Protein AF-A0A6B3C937-F1 (afdb_monomer_lite)

pLDDT: mean 86.95, std 11.33, range [49.84, 96.75]

Sequence (66 aa):
AEEVAQEAVDRFGLPEEPQLVRDALAGEDDAEDAQWLVVVEDPRERLDAGSLDDLAAEYEGWLEAP

Organism: NCBI:txid2706042

Structure (mmCIF, N/CA/C/O backbone):
data_AF-A0A6B3C937-F1
#
_entry.id   AF-A0A6B3C937-F1
#
loop_
_atom_site.group_PDB
_atom_site.id
_atom_site.type_symbol
_atom_site.label_atom_id
_atom_site.label_alt_id
_atom_site.label_comp_id
_atom_site.label_asym_id
_atom_site.label_entity_id
_atom_site.label_seq_id
_atom_site.pdbx_PDB_ins_code
_atom_site.Cartn_x
_atom_site.Cartn_y
_atom_site.Cartn_z
_atom_site.occupancy
_atom_site.B_iso_or_equiv
_atom_site.auth_seq_id
_atom_site.auth_c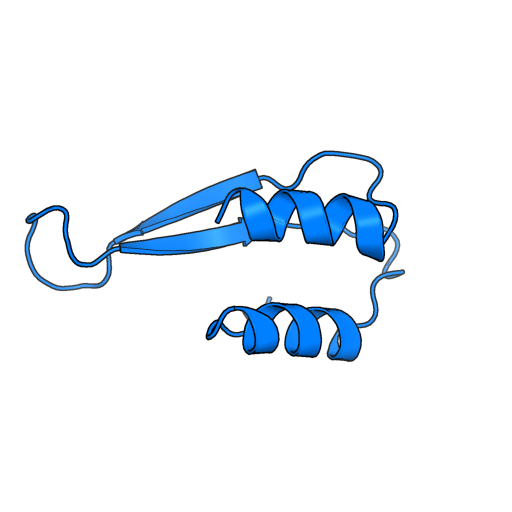omp_id
_atom_site.auth_asym_id
_atom_site.auth_atom_id
_atom_site.pdbx_PDB_model_num
ATOM 1 N N . ALA A 1 1 ? 4.642 6.550 -5.143 1.00 87.31 1 ALA A N 1
ATOM 2 C CA . ALA A 1 1 ? 5.065 5.571 -4.119 1.00 87.31 1 ALA A CA 1
ATOM 3 C C . ALA A 1 1 ? 4.942 6.156 -2.714 1.00 87.31 1 ALA A C 1
ATOM 5 O O . ALA A 1 1 ? 4.104 5.683 -1.967 1.00 87.31 1 ALA A O 1
ATOM 6 N N . GLU A 1 2 ? 5.689 7.211 -2.370 1.00 90.12 2 GLU A N 1
ATOM 7 C CA . GLU A 1 2 ? 5.609 7.850 -1.040 1.00 90.12 2 GLU A CA 1
ATOM 8 C C . GLU A 1 2 ? 4.203 8.369 -0.700 1.00 90.12 2 GLU A C 1
ATOM 10 O O . GLU A 1 2 ? 3.711 8.123 0.395 1.00 90.12 2 GLU A O 1
ATOM 15 N N . GLU A 1 3 ? 3.520 9.002 -1.658 1.00 92.88 3 GLU A N 1
ATOM 16 C CA . GLU A 1 3 ? 2.136 9.463 -1.463 1.00 92.88 3 GLU A CA 1
ATOM 17 C C . GLU A 1 3 ? 1.172 8.307 -1.141 1.00 92.88 3 GLU A C 1
ATOM 19 O O . GLU A 1 3 ? 0.376 8.409 -0.215 1.00 92.88 3 GLU A O 1
ATOM 24 N N . VAL A 1 4 ? 1.319 7.168 -1.830 1.00 94.12 4 VAL A N 1
ATOM 25 C CA . VAL A 1 4 ? 0.517 5.956 -1.585 1.00 94.12 4 VAL A CA 1
ATOM 26 C C . VAL A 1 4 ? 0.796 5.377 -0.199 1.00 94.12 4 VAL A C 1
ATOM 28 O O . VAL A 1 4 ? -0.128 4.954 0.487 1.00 94.12 4 VAL A O 1
ATOM 31 N N . ALA A 1 5 ? 2.062 5.366 0.233 1.00 93.94 5 ALA A N 1
ATOM 32 C CA . ALA A 1 5 ? 2.428 4.901 1.568 1.00 93.94 5 ALA A CA 1
ATOM 33 C C . ALA A 1 5 ? 1.801 5.775 2.662 1.00 93.94 5 ALA A C 1
ATOM 35 O O . ALA A 1 5 ? 1.270 5.242 3.635 1.00 93.94 5 ALA A O 1
ATOM 36 N N . GLN A 1 6 ? 1.807 7.097 2.481 1.00 93.81 6 GLN A N 1
ATOM 37 C CA . GLN A 1 6 ? 1.175 8.022 3.418 1.00 93.81 6 GLN A CA 1
ATOM 38 C C . GLN A 1 6 ? -0.350 7.850 3.442 1.00 93.81 6 GLN A C 1
ATOM 40 O O . GLN A 1 6 ? -0.927 7.690 4.516 1.00 93.81 6 GLN A O 1
ATOM 45 N N . GLU A 1 7 ? -0.998 7.790 2.276 1.00 94.56 7 GLU A N 1
ATOM 46 C CA . GLU A 1 7 ? -2.444 7.553 2.186 1.00 94.56 7 GLU A CA 1
ATOM 47 C C . GLU A 1 7 ? -2.826 6.202 2.811 1.00 94.56 7 GLU A C 1
ATOM 49 O O . GLU A 1 7 ? -3.830 6.114 3.510 1.00 94.56 7 GLU A O 1
ATOM 54 N N . ALA A 1 8 ? -2.009 5.154 2.656 1.00 93.31 8 ALA A N 1
ATOM 55 C CA . ALA A 1 8 ? -2.250 3.871 3.312 1.00 93.31 8 ALA A CA 1
ATOM 56 C C . ALA A 1 8 ? -2.216 3.984 4.850 1.00 93.31 8 ALA A C 1
ATOM 58 O O . ALA A 1 8 ? -3.072 3.408 5.527 1.00 93.31 8 ALA A O 1
ATOM 59 N N . VAL A 1 9 ? -1.275 4.748 5.419 1.00 93.44 9 VAL A N 1
ATOM 60 C CA . VAL A 1 9 ? -1.230 5.017 6.869 1.00 93.44 9 VAL A CA 1
ATOM 61 C C . VAL A 1 9 ? -2.485 5.759 7.319 1.00 93.44 9 VAL A C 1
ATOM 63 O O . VAL A 1 9 ? -3.129 5.334 8.281 1.00 93.44 9 VAL A O 1
ATOM 66 N N . ASP A 1 10 ? -2.853 6.829 6.616 1.00 93.31 10 ASP A N 1
ATOM 67 C CA . ASP A 1 10 ? -3.979 7.690 6.984 1.00 93.31 10 ASP A CA 1
ATOM 68 C C . ASP A 1 10 ? -5.332 6.976 6.835 1.00 93.31 10 ASP A C 1
ATOM 70 O O . ASP A 1 10 ? -6.196 7.080 7.711 1.00 93.31 10 ASP A O 1
ATOM 74 N N . ARG A 1 11 ? -5.510 6.203 5.759 1.00 94.06 11 ARG A N 1
ATOM 75 C CA . ARG A 1 11 ? -6.761 5.506 5.428 1.00 94.06 11 ARG A CA 1
ATOM 76 C C . ARG A 1 11 ? -6.976 4.256 6.279 1.00 94.06 11 ARG A C 1
ATOM 78 O O . ARG A 1 11 ? -8.106 3.995 6.695 1.00 94.06 11 ARG A O 1
ATOM 85 N N . PHE A 1 12 ? -5.918 3.496 6.570 1.00 92.12 12 PHE A N 1
ATOM 86 C CA . PHE A 1 12 ? -6.029 2.206 7.265 1.00 92.12 12 PHE A CA 1
ATOM 87 C C . PHE A 1 12 ? -5.562 2.221 8.724 1.00 92.12 12 PHE A C 1
ATOM 89 O O . PHE A 1 12 ? -5.741 1.230 9.440 1.00 92.12 12 PHE A O 1
ATOM 96 N N . GLY A 1 13 ? -4.994 3.332 9.199 1.00 91.44 13 GLY A N 1
ATOM 97 C CA . GLY A 1 13 ? -4.494 3.455 10.568 1.00 91.44 13 GLY A CA 1
ATOM 98 C C . GLY A 1 13 ? -3.403 2.428 10.863 1.00 91.44 13 GLY A C 1
ATOM 99 O O . GLY A 1 13 ? -3.483 1.701 11.864 1.00 91.44 13 GLY A O 1
ATOM 100 N N . LEU A 1 14 ? -2.436 2.319 9.949 1.00 89.31 14 LEU A N 1
ATOM 101 C CA . LEU A 1 14 ? -1.326 1.380 10.073 1.00 89.31 14 LEU A CA 1
ATOM 102 C C . LEU A 1 14 ? -0.475 1.725 11.304 1.00 89.31 14 LEU A C 1
ATOM 104 O O . LEU A 1 14 ? -0.279 2.902 11.612 1.00 89.31 14 LEU A O 1
ATOM 108 N N . PRO A 1 15 ? 0.009 0.714 12.047 1.00 85.69 15 PRO A N 1
ATOM 109 C CA . PRO A 1 15 ? 0.828 0.953 13.232 1.00 85.69 15 PRO A CA 1
ATOM 110 C C . PRO A 1 15 ? 2.223 1.490 12.885 1.00 85.69 15 PRO A C 1
ATOM 112 O O . PRO A 1 15 ? 2.858 2.108 13.738 1.00 85.69 15 PRO A O 1
ATOM 115 N N . GLU A 1 16 ? 2.689 1.227 11.664 1.00 86.06 16 GLU A N 1
ATOM 116 C CA . GLU A 1 16 ? 4.027 1.521 11.158 1.00 86.06 16 GLU A CA 1
ATOM 117 C C . GLU A 1 16 ? 3.925 2.020 9.710 1.00 86.06 16 GLU A C 1
ATOM 119 O O . GLU A 1 16 ? 2.9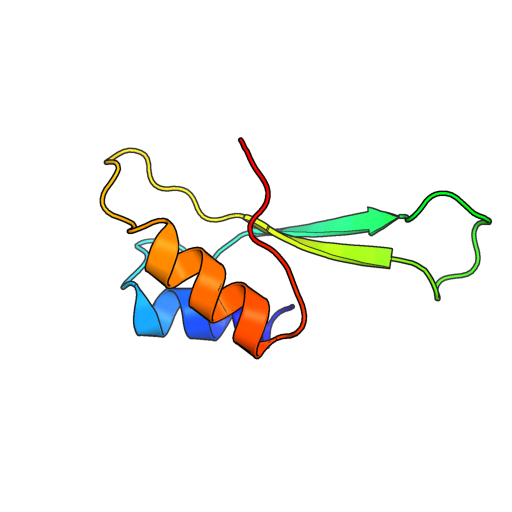51 1.726 9.010 1.00 86.06 16 GLU A O 1
ATOM 124 N N . GLU A 1 17 ? 4.918 2.796 9.273 1.00 88.75 17 GLU A N 1
ATOM 125 C CA . GLU A 1 17 ? 4.994 3.291 7.896 1.00 88.75 17 GLU A CA 1
ATOM 126 C C . GLU A 1 17 ? 5.287 2.133 6.921 1.00 88.75 17 GLU A C 1
ATOM 128 O O . GLU A 1 17 ? 6.210 1.351 7.172 1.00 88.75 17 GLU A O 1
ATOM 133 N N . PRO A 1 18 ? 4.544 2.015 5.802 1.00 93.50 18 PRO A N 1
ATOM 134 C CA . PRO A 1 18 ? 4.784 0.988 4.798 1.00 93.50 18 PRO A CA 1
ATOM 135 C C . PRO A 1 18 ? 6.194 1.047 4.215 1.00 93.50 18 PRO A C 1
ATOM 137 O O . PRO A 1 18 ? 6.724 2.121 3.920 1.00 93.50 18 PRO A O 1
ATOM 140 N N . GLN A 1 19 ? 6.780 -0.119 3.958 1.00 94.12 19 GLN A N 1
ATOM 141 C CA . GLN A 1 19 ? 8.080 -0.190 3.305 1.00 94.12 19 GLN A CA 1
ATOM 142 C C . GLN A 1 19 ? 7.931 0.038 1.797 1.00 94.12 19 GLN A C 1
ATOM 144 O O . GLN A 1 19 ? 7.140 -0.626 1.129 1.00 94.12 19 GLN A O 1
ATOM 149 N N . LEU A 1 20 ? 8.755 0.926 1.241 1.00 93.19 20 LEU A N 1
ATOM 150 C CA . LEU A 1 20 ? 8.864 1.114 -0.202 1.00 93.19 20 LEU A CA 1
A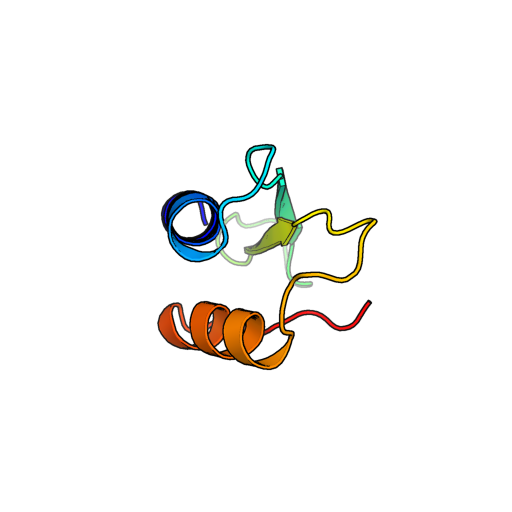TOM 151 C C . LEU A 1 20 ? 9.951 0.206 -0.778 1.00 93.19 20 LEU A C 1
ATOM 153 O O . LEU A 1 20 ? 11.121 0.301 -0.399 1.00 93.19 20 LEU A O 1
ATOM 157 N N . VAL A 1 21 ? 9.576 -0.653 -1.721 1.00 91.94 21 VAL A N 1
ATOM 158 C CA . VAL A 1 21 ? 10.508 -1.509 -2.463 1.00 91.94 21 VAL A CA 1
ATOM 159 C C . VAL A 1 21 ? 10.473 -1.104 -3.929 1.00 91.94 21 VAL A C 1
ATOM 161 O O . VAL A 1 21 ? 9.409 -1.020 -4.528 1.00 91.94 21 VAL A O 1
ATOM 164 N N . ARG A 1 22 ? 11.642 -0.841 -4.512 1.00 88.38 22 ARG A N 1
ATOM 165 C CA . ARG A 1 22 ? 11.785 -0.614 -5.952 1.00 88.38 22 ARG A CA 1
ATOM 166 C C . ARG A 1 22 ? 12.163 -1.930 -6.614 1.00 88.38 22 ARG A C 1
ATOM 168 O O . ARG A 1 22 ? 13.185 -2.508 -6.249 1.00 88.38 22 ARG A O 1
ATOM 175 N N . ASP A 1 23 ? 11.382 -2.356 -7.592 1.00 84.25 23 ASP A N 1
ATOM 176 C CA . ASP A 1 23 ? 11.637 -3.554 -8.385 1.00 84.25 23 ASP A CA 1
ATOM 177 C C . ASP A 1 23 ? 11.837 -3.155 -9.855 1.00 84.25 23 ASP A C 1
ATOM 179 O O . ASP A 1 23 ? 11.116 -2.314 -10.393 1.00 84.25 23 ASP A O 1
ATOM 183 N N . ALA A 1 24 ? 12.898 -3.664 -10.478 1.00 77.75 24 ALA A N 1
ATOM 184 C CA . ALA A 1 24 ? 13.236 -3.316 -11.855 1.00 77.75 24 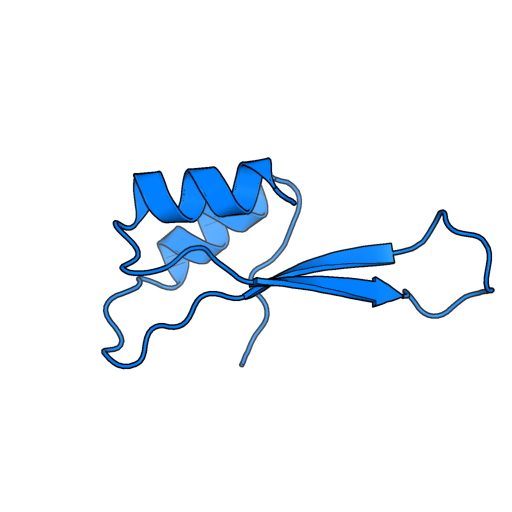ALA A CA 1
ATOM 185 C C . ALA A 1 24 ? 12.414 -4.187 -12.808 1.00 77.75 24 ALA A C 1
ATOM 187 O O . ALA A 1 24 ? 12.487 -5.415 -12.739 1.00 77.75 24 ALA A O 1
ATOM 188 N N . LEU A 1 25 ? 11.662 -3.564 -13.717 1.00 72.81 25 LEU A N 1
ATOM 189 C CA . LEU A 1 25 ? 10.940 -4.312 -14.739 1.00 72.81 25 LEU A CA 1
ATOM 190 C C . LEU A 1 25 ? 11.959 -4.852 -15.752 1.00 72.81 25 LEU A C 1
ATOM 192 O O . LEU A 1 25 ? 12.928 -4.184 -16.107 1.00 72.81 25 LEU A O 1
ATOM 196 N N . ALA A 1 26 ? 11.803 -6.113 -16.157 1.00 73.00 26 ALA A N 1
ATOM 197 C CA . ALA A 1 26 ? 12.815 -6.814 -16.942 1.00 73.00 26 ALA A CA 1
ATOM 198 C C . ALA A 1 26 ? 13.032 -6.162 -18.322 1.00 73.00 26 ALA A C 1
ATOM 200 O O . ALA A 1 26 ? 12.278 -6.428 -19.256 1.00 73.00 26 ALA A O 1
ATOM 201 N N . GLY A 1 27 ? 14.094 -5.366 -18.468 1.00 61.66 27 GLY A N 1
ATOM 202 C CA . GLY A 1 27 ? 14.472 -4.779 -19.753 1.00 61.66 27 GLY A CA 1
ATOM 203 C C . GLY A 1 27 ? 15.399 -3.576 -19.632 1.00 61.66 27 GLY A C 1
ATOM 204 O O . GLY A 1 27 ? 14.945 -2.455 -19.769 1.00 61.66 27 GLY A O 1
ATOM 205 N N . GLU A 1 28 ? 16.693 -3.858 -19.469 1.00 49.84 28 GLU A N 1
ATOM 206 C CA . GLU A 1 28 ? 17.823 -2.922 -19.605 1.00 49.84 28 GLU A CA 1
ATOM 207 C C . GLU A 1 28 ? 17.939 -1.835 -18.515 1.00 49.84 28 GLU A C 1
ATOM 209 O O . GLU A 1 28 ? 16.984 -1.219 -18.071 1.00 49.84 28 GLU A O 1
ATOM 214 N N . ASP A 1 29 ? 19.166 -1.664 -18.027 1.00 61.47 29 ASP A N 1
ATOM 215 C CA . ASP A 1 29 ? 19.580 -0.916 -16.830 1.00 61.47 29 ASP A CA 1
ATOM 216 C C . ASP A 1 29 ? 19.475 0.621 -16.990 1.00 61.47 29 ASP A C 1
ATOM 218 O O . ASP A 1 29 ? 20.274 1.365 -16.425 1.00 61.47 29 ASP A O 1
ATOM 222 N N . ASP A 1 30 ? 18.515 1.121 -17.768 1.00 59.28 30 ASP A N 1
ATOM 223 C CA . ASP A 1 30 ? 18.182 2.542 -17.818 1.00 59.28 30 ASP A CA 1
ATOM 224 C C . ASP A 1 30 ? 17.062 2.811 -16.809 1.00 59.28 30 ASP A C 1
ATOM 226 O O . ASP A 1 30 ? 16.078 2.086 -16.704 1.00 59.28 30 ASP A O 1
ATOM 230 N N . ALA A 1 31 ? 17.248 3.838 -15.984 1.00 53.28 31 ALA A N 1
ATOM 231 C CA . ALA A 1 31 ? 16.518 4.094 -14.741 1.00 53.28 31 ALA A CA 1
ATOM 232 C C . ALA A 1 31 ? 14.999 4.371 -14.880 1.00 53.28 31 ALA A C 1
ATOM 234 O O . ALA A 1 31 ? 14.376 4.806 -13.908 1.00 53.28 31 ALA A O 1
ATOM 235 N N . GLU A 1 32 ? 14.417 4.125 -16.050 1.00 59.06 32 GLU A N 1
ATOM 236 C CA . GLU A 1 32 ? 13.086 4.555 -16.472 1.00 59.06 32 GLU A CA 1
ATOM 237 C C . GLU A 1 32 ? 12.008 3.466 -16.315 1.00 59.06 32 GLU A C 1
ATOM 239 O O . GLU A 1 32 ? 10.846 3.814 -16.125 1.00 59.06 32 GLU A O 1
ATOM 244 N N . ASP A 1 33 ? 12.374 2.180 -16.260 1.00 71.69 33 ASP A N 1
ATOM 245 C CA . ASP A 1 33 ? 11.428 1.063 -16.091 1.00 71.69 33 ASP A CA 1
ATOM 246 C C . ASP A 1 33 ? 11.584 0.390 -14.713 1.00 71.69 33 ASP A C 1
ATOM 248 O O . ASP A 1 33 ? 12.221 -0.651 -14.533 1.00 71.69 33 ASP A O 1
ATOM 252 N N . ALA A 1 34 ? 11.008 1.016 -13.685 1.00 79.75 34 ALA A N 1
ATOM 253 C CA . ALA A 1 34 ? 10.916 0.432 -12.350 1.00 79.75 34 ALA A CA 1
ATOM 254 C C . ALA A 1 34 ? 9.499 0.536 -11.796 1.00 79.75 34 ALA A C 1
ATOM 256 O O . ALA A 1 34 ? 8.855 1.581 -11.890 1.00 79.75 34 ALA A O 1
ATOM 257 N N . GLN A 1 35 ? 9.058 -0.535 -11.147 1.00 86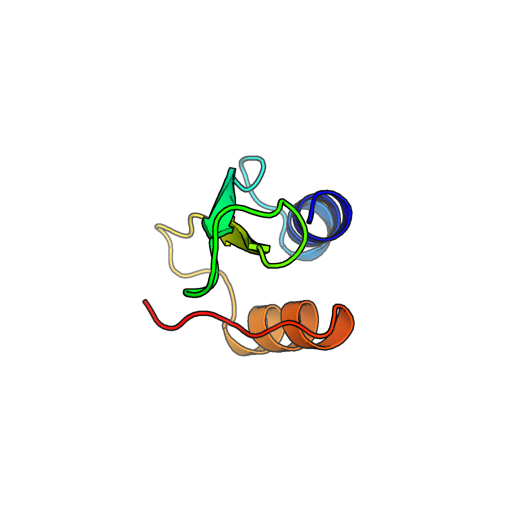.25 35 GLN A N 1
ATOM 258 C CA . GLN A 1 35 ? 7.850 -0.542 -10.340 1.00 86.25 35 GLN A CA 1
ATOM 259 C C . GLN A 1 35 ? 8.192 -0.263 -8.872 1.00 86.25 35 GLN A C 1
ATOM 261 O O . GLN A 1 35 ? 9.288 -0.565 -8.389 1.00 86.25 35 GLN A O 1
ATOM 266 N N . TRP A 1 36 ? 7.246 0.335 -8.157 1.00 91.44 36 TRP A N 1
ATOM 267 C CA . TRP A 1 36 ? 7.353 0.581 -6.723 1.00 91.44 36 TRP A CA 1
ATOM 268 C C . TRP A 1 36 ? 6.264 -0.192 -5.996 1.00 91.44 36 TRP A C 1
ATOM 270 O O . TRP A 1 36 ? 5.086 -0.038 -6.301 1.00 91.44 36 TRP A O 1
ATOM 280 N N . LEU A 1 37 ? 6.667 -0.971 -5.003 1.00 93.19 37 LEU A N 1
ATOM 281 C CA . LEU A 1 37 ? 5.788 -1.706 -4.110 1.00 93.19 37 LEU A CA 1
ATOM 282 C C . LEU A 1 37 ? 5.690 -0.966 -2.779 1.00 93.19 37 LEU A C 1
ATOM 284 O O . LEU A 1 37 ? 6.705 -0.552 -2.214 1.00 93.19 37 LEU A O 1
ATOM 288 N N . VAL A 1 38 ? 4.465 -0.833 -2.281 1.00 94.50 38 VAL A N 1
ATOM 289 C CA . VAL A 1 38 ? 4.163 -0.343 -0.935 1.00 94.50 38 VAL A CA 1
ATOM 290 C C . VAL A 1 38 ? 3.792 -1.555 -0.089 1.00 94.50 38 VAL A C 1
ATOM 292 O O . VAL A 1 38 ? 2.682 -2.072 -0.182 1.00 94.50 38 VAL A O 1
ATOM 295 N N . VAL A 1 39 ? 4.743 -2.053 0.694 1.00 93.56 39 VAL A N 1
ATOM 296 C CA . VAL A 1 39 ? 4.569 -3.267 1.495 1.00 93.56 39 VAL A CA 1
ATOM 297 C C . VAL A 1 39 ? 3.949 -2.897 2.835 1.00 93.56 39 VAL A C 1
ATOM 299 O O . VAL A 1 39 ? 4.537 -2.148 3.617 1.00 93.56 39 VAL A O 1
ATOM 302 N N . VAL A 1 40 ? 2.763 -3.441 3.092 1.00 91.19 40 VAL A N 1
ATOM 303 C CA . VAL A 1 40 ? 2.009 -3.234 4.329 1.00 91.19 40 VAL A CA 1
ATOM 304 C C . VAL A 1 40 ? 1.978 -4.532 5.127 1.00 91.19 40 VAL A C 1
ATOM 306 O O . VAL A 1 40 ? 1.537 -5.565 4.628 1.00 91.19 40 VAL A O 1
ATOM 309 N N . GLU A 1 41 ? 2.422 -4.479 6.381 1.00 89.25 41 GLU A N 1
ATOM 310 C CA . GLU A 1 41 ? 2.321 -5.613 7.296 1.00 89.25 41 GLU A CA 1
ATOM 311 C C . GLU A 1 41 ? 0.960 -5.629 7.999 1.00 89.25 41 GLU A C 1
ATOM 313 O O . GLU A 1 41 ? 0.579 -4.681 8.689 1.00 89.25 41 GLU A O 1
ATOM 318 N N . ASP A 1 42 ? 0.240 -6.744 7.874 1.00 89.31 42 ASP A N 1
ATOM 319 C CA . ASP A 1 42 ? -1.031 -6.964 8.565 1.00 89.31 42 ASP A CA 1
ATOM 320 C C . ASP A 1 42 ? -1.072 -8.332 9.264 1.00 89.31 42 ASP A C 1
ATOM 322 O O . ASP A 1 42 ? -1.839 -9.224 8.898 1.00 89.31 42 ASP A O 1
ATOM 326 N N . PRO A 1 43 ? -0.272 -8.529 10.329 1.00 85.62 43 PRO A N 1
ATOM 327 C CA . PRO A 1 43 ? -0.193 -9.809 11.039 1.00 85.62 43 PRO A CA 1
ATOM 328 C C . PRO A 1 43 ? -1.498 -10.204 11.748 1.00 85.62 43 PRO A C 1
ATOM 330 O O . PRO A 1 43 ? -1.576 -11.273 12.352 1.00 85.62 43 PRO A O 1
ATOM 333 N N . ARG A 1 44 ? -2.498 -9.315 11.762 1.00 88.19 44 ARG A N 1
ATOM 334 C CA . ARG A 1 44 ? -3.803 -9.522 12.396 1.00 88.19 44 ARG A CA 1
ATOM 335 C C . ARG A 1 44 ? -4.946 -9.631 11.385 1.00 88.19 44 ARG A C 1
ATOM 337 O O . ARG A 1 44 ? -6.087 -9.683 11.840 1.00 88.19 44 ARG A O 1
ATOM 344 N N . GLU A 1 45 ? -4.650 -9.640 10.084 1.00 86.62 45 GLU A N 1
ATOM 345 C CA . GLU A 1 45 ? -5.635 -9.788 9.000 1.00 86.62 45 GLU A CA 1
ATOM 346 C C . GLU A 1 45 ? -6.816 -8.802 9.141 1.00 86.62 45 GLU A C 1
ATOM 348 O O . GLU A 1 45 ? -7.987 -9.169 9.028 1.00 86.62 45 GLU A O 1
ATOM 353 N N . ARG A 1 46 ? -6.520 -7.545 9.499 1.00 88.38 46 ARG A N 1
ATOM 354 C CA . ARG A 1 46 ? -7.520 -6.481 9.681 1.00 88.38 46 ARG A CA 1
ATOM 355 C C . ARG A 1 46 ? -7.757 -5.658 8.424 1.00 88.38 46 ARG A C 1
ATOM 357 O O . ARG A 1 46 ? -8.746 -4.926 8.388 1.00 88.38 46 ARG A O 1
ATOM 364 N N . LEU A 1 47 ? -6.830 -5.683 7.474 1.00 90.69 47 LEU A N 1
ATOM 365 C CA . LEU A 1 47 ? -6.937 -4.926 6.240 1.00 90.69 47 LEU A CA 1
ATOM 366 C C . LEU A 1 47 ? -7.859 -5.663 5.278 1.00 90.69 47 LEU A C 1
ATOM 368 O O . LEU A 1 47 ? -7.716 -6.856 5.024 1.00 90.69 47 LEU A O 1
ATOM 372 N N . ASP A 1 48 ? -8.826 -4.926 4.752 1.00 91.62 48 ASP A N 1
ATOM 373 C CA . ASP A 1 48 ? -9.706 -5.426 3.713 1.00 91.62 48 ASP A CA 1
ATOM 374 C C . ASP A 1 48 ? -8.984 -5.373 2.362 1.00 91.62 48 ASP A C 1
ATOM 376 O O . ASP A 1 48 ? -8.545 -4.309 1.922 1.00 91.62 48 ASP A O 1
ATOM 380 N N . ALA A 1 49 ? -8.875 -6.525 1.698 1.00 91.69 49 ALA A N 1
ATOM 381 C CA . ALA A 1 49 ? -8.191 -6.629 0.412 1.00 91.69 49 ALA A CA 1
ATOM 382 C C . ALA A 1 49 ? -8.869 -5.792 -0.686 1.00 91.69 49 ALA 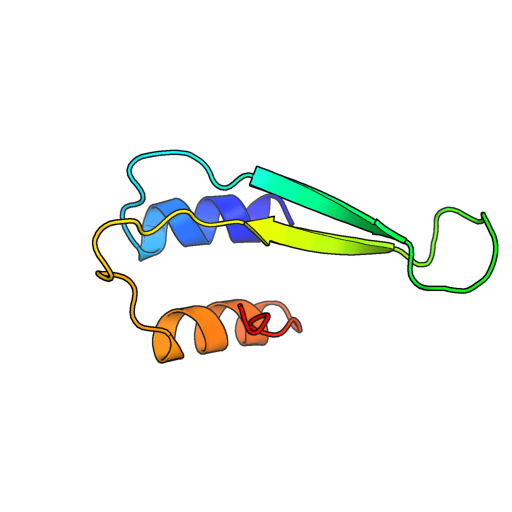A C 1
ATOM 384 O O . ALA A 1 49 ? -8.175 -5.246 -1.536 1.00 91.69 49 ALA A O 1
ATOM 385 N N . GLY A 1 50 ? -10.200 -5.643 -0.656 1.00 94.62 50 GLY A N 1
ATOM 386 C CA . GLY A 1 50 ? -10.918 -4.799 -1.618 1.00 94.62 50 GLY A CA 1
ATOM 387 C C . GLY A 1 50 ? -10.536 -3.327 -1.481 1.00 94.62 50 GLY A C 1
ATOM 388 O O . GLY A 1 50 ? -10.220 -2.671 -2.463 1.00 94.62 50 GLY A O 1
ATOM 389 N N . SER A 1 51 ? -10.454 -2.838 -0.247 1.00 94.69 51 SER A N 1
ATOM 390 C CA . SER A 1 51 ? -10.044 -1.466 0.048 1.00 94.69 51 SER A CA 1
ATOM 391 C C . SER A 1 51 ? -8.582 -1.192 -0.332 1.00 94.69 51 SER A C 1
ATOM 393 O O . SER A 1 51 ? -8.250 -0.075 -0.727 1.00 94.69 51 SER A O 1
ATOM 395 N N . LEU A 1 52 ? -7.700 -2.192 -0.208 1.00 94.69 52 LEU A N 1
ATOM 396 C CA . LEU A 1 52 ? -6.312 -2.103 -0.678 1.00 94.69 52 LEU A CA 1
ATOM 397 C C . LEU A 1 52 ? -6.227 -2.075 -2.213 1.00 94.69 52 LEU A C 1
ATOM 399 O O . LEU A 1 52 ? -5.437 -1.307 -2.757 1.00 94.69 52 LEU A O 1
ATOM 403 N N . ASP A 1 53 ? -7.046 -2.873 -2.900 1.00 96.00 53 ASP A N 1
ATOM 404 C CA . ASP A 1 53 ? -7.147 -2.874 -4.365 1.00 96.00 53 ASP A CA 1
ATOM 405 C C . ASP A 1 53 ? -7.704 -1.546 -4.899 1.00 96.00 53 ASP A C 1
ATOM 407 O O . ASP A 1 53 ? -7.130 -0.965 -5.818 1.00 96.00 53 ASP A O 1
ATOM 411 N N . ASP A 1 54 ? -8.740 -0.997 -4.256 1.00 96.75 54 ASP A N 1
ATOM 412 C CA . ASP A 1 54 ? -9.289 0.326 -4.575 1.00 96.75 54 ASP A CA 1
ATOM 413 C C . ASP A 1 54 ? -8.226 1.428 -4.427 1.00 96.75 54 ASP A C 1
ATOM 415 O O . ASP A 1 54 ? -8.110 2.300 -5.291 1.00 96.75 54 ASP A O 1
ATOM 419 N N . LEU A 1 55 ? -7.417 1.380 -3.356 1.00 95.75 55 LEU A N 1
ATOM 420 C CA . LEU A 1 55 ? -6.296 2.308 -3.184 1.00 95.75 55 LEU A CA 1
ATOM 421 C C . LEU A 1 55 ? -5.269 2.141 -4.308 1.00 95.75 55 LEU A C 1
ATOM 423 O O . LEU A 1 55 ? -4.829 3.134 -4.876 1.00 95.75 55 LEU A O 1
ATOM 427 N N . ALA A 1 56 ? -4.877 0.912 -4.644 1.00 95.38 56 ALA A N 1
ATOM 428 C CA . ALA A 1 56 ? -3.908 0.681 -5.709 1.00 95.38 56 ALA A CA 1
ATOM 429 C C . ALA A 1 56 ? -4.420 1.214 -7.059 1.00 95.38 56 ALA A C 1
ATOM 431 O O . ALA A 1 56 ? -3.684 1.907 -7.763 1.00 95.38 56 ALA A O 1
ATOM 432 N N . ALA A 1 57 ? -5.692 0.971 -7.380 1.00 96.19 57 ALA A N 1
ATOM 433 C CA . ALA A 1 57 ? -6.330 1.435 -8.608 1.00 96.19 57 ALA A CA 1
ATOM 434 C C . ALA A 1 57 ? -6.416 2.970 -8.705 1.00 96.19 57 ALA A C 1
ATOM 436 O O . ALA A 1 57 ? -6.262 3.515 -9.799 1.00 96.19 57 ALA A O 1
ATOM 437 N N . GLU A 1 58 ? -6.613 3.677 -7.583 1.00 96.62 58 GLU A N 1
ATOM 438 C CA . GLU A 1 58 ? -6.593 5.153 -7.511 1.00 96.62 58 GLU A CA 1
ATOM 439 C C . GLU A 1 58 ? -5.257 5.738 -8.006 1.00 96.62 58 GLU A C 1
ATOM 441 O O . GLU A 1 58 ? -5.221 6.829 -8.574 1.00 96.62 58 GLU A O 1
ATOM 446 N N . TYR A 1 59 ? -4.178 4.967 -7.861 1.00 94.44 59 TYR A N 1
ATOM 447 C CA . TYR A 1 59 ? -2.816 5.314 -8.257 1.00 94.44 59 TYR A CA 1
ATOM 448 C C . TYR A 1 59 ? -2.331 4.576 -9.510 1.00 94.44 59 TYR A C 1
ATOM 450 O O . TYR A 1 59 ? -1.124 4.477 -9.737 1.00 94.44 59 TYR A O 1
ATOM 458 N N . GLU A 1 60 ? -3.260 4.051 -10.315 1.00 93.56 60 GLU A N 1
ATOM 459 C CA . GLU A 1 60 ? -2.971 3.289 -11.541 1.00 93.56 60 GLU A CA 1
ATOM 460 C C . GLU A 1 60 ? -2.102 2.033 -11.297 1.00 93.56 60 GLU A C 1
ATOM 462 O O . GLU A 1 60 ? -1.448 1.525 -12.208 1.00 93.56 60 GLU A O 1
ATOM 467 N N . GLY A 1 61 ? -2.091 1.526 -10.061 1.00 93.56 61 GLY A N 1
ATOM 468 C CA . GLY A 1 61 ? -1.398 0.313 -9.637 1.00 93.56 61 GLY A CA 1
ATOM 469 C C . GLY A 1 61 ? -2.323 -0.901 -9.525 1.00 93.56 61 GLY A C 1
ATOM 470 O O . GLY A 1 61 ? -3.468 -0.893 -9.974 1.00 93.56 61 GLY A O 1
ATOM 471 N N . TRP A 1 62 ? -1.811 -1.963 -8.905 1.00 94.75 62 TRP A N 1
ATOM 472 C CA . TRP A 1 62 ? -2.555 -3.184 -8.595 1.00 94.75 62 TRP A CA 1
ATOM 473 C C . TRP A 1 62 ? -2.187 -3.696 -7.202 1.00 94.75 62 TRP A C 1
ATOM 475 O O . TRP A 1 62 ? -1.090 -3.430 -6.703 1.00 94.75 62 TRP A O 1
ATOM 485 N N . LEU A 1 63 ? -3.094 -4.450 -6.579 1.00 94.94 63 LEU A N 1
ATOM 486 C CA . LEU A 1 63 ? -2.770 -5.211 -5.379 1.00 94.94 63 LEU A CA 1
ATOM 487 C C . LEU A 1 63 ? -1.976 -6.469 -5.762 1.00 94.94 63 LEU A C 1
ATOM 489 O O . LEU A 1 63 ? -2.462 -7.319 -6.510 1.00 94.94 63 LEU A O 1
ATOM 493 N N . GLU A 1 64 ? -0.754 -6.599 -5.247 1.00 90.69 64 GLU A N 1
ATOM 494 C CA . GLU A 1 64 ? 0.044 -7.821 -5.395 1.00 90.69 64 GLU A CA 1
ATOM 495 C C . GLU A 1 64 ? -0.591 -8.978 -4.615 1.00 90.69 64 GLU A C 1
ATOM 497 O O . GLU A 1 64 ? -0.973 -8.836 -3.450 1.00 90.69 64 GLU A O 1
ATOM 502 N N . ALA A 1 65 ? -0.686 -10.143 -5.260 1.00 79.25 65 ALA A N 1
ATOM 503 C CA . ALA A 1 65 ? -1.080 -11.367 -4.577 1.00 79.25 65 ALA A CA 1
ATOM 504 C C . ALA A 1 65 ? 0.087 -11.871 -3.698 1.00 79.25 65 ALA A C 1
ATOM 506 O O . ALA A 1 65 ? 1.223 -11.874 -4.174 1.00 79.25 65 ALA A O 1
ATOM 507 N N . PRO A 1 66 ? -0.170 -12.296 -2.446 1.00 65.94 66 PRO A N 1
ATOM 508 C CA . PRO A 1 66 ? 0.859 -12.817 -1.544 1.00 65.94 66 PRO A CA 1
ATOM 509 C C . PRO A 1 66 ? 1.435 -14.177 -1.970 1.00 65.94 66 PRO A C 1
ATOM 511 O O . PRO A 1 66 ? 0.728 -14.956 -2.656 1.00 65.94 66 PRO A O 1
#

Foldseek 3Di:
DQVLQVCCCVVVVAPDGWDKDWAADPDDDDPPGIDIDGHGDDPPPPDDPVVVQVSQVVVVHGDDDD

Secondary structure (DSSP, 8-state):
-HHHHHHHHHHHT-SSPPEEEEEE-SS-S-TT-EEEEEE---TT--S-HHHHHHHHHHTT--PPP-

Radius of gyration: 12.79 Å; chains: 1; bounding box: 30×22×33 Å